Protein AF-A0A519PBL6-F1 (afdb_monomer_lite)

pLDDT: mean 91.2, std 7.44, range [60.41, 97.62]

Foldseek 3Di:
DDDDDDDDPADPVDDADQQVPDDLLDQLQQHVCPPPNHPAPFHPVVQNVVLVVLPLQLFFGQHNNDRDNPPPHHCVVRVCSPPNDDPPDHGGLVVFDNDPVRHDDDDDDDPDD

Secondary structure (DSSP, 8-state):
-PPP--------SSPPPPGGG--TTGGGGT-TTSTTS--STTS-HHHHHHHHHTTGGGS-EEETTEEE--SSS-GGG-TTTTS----S----GGGS-SSTT-SPPPPPPPPP-

Radius of gyration: 17.45 Å; chains: 1; bounding box: 30×44×47 Å

Sequence (113 aa):
TVTPSEMMRLNTGVNPTVRANQSTYGVVGDDLAGYPNGRRPGDDVVDITLRVAMGRLCHPVPINHVQTALGLCQPADASTGTAAYTDGAPISATELQNAFPYLNTPLPGAPRQ

Structure (mmCIF, N/CA/C/O backbone):
data_AF-A0A519PBL6-F1
#
_entry.id   AF-A0A519PBL6-F1
#
loop_
_atom_site.group_PDB
_atom_site.id
_atom_site.type_symbol
_atom_site.label_atom_id
_atom_site.label_alt_id
_atom_site.label_comp_id
_atom_site.label_asym_id
_atom_site.label_entity_id
_atom_site.label_seq_id
_atom_site.pdbx_PDB_ins_code
_atom_site.Cartn_x
_atom_site.Cartn_y
_atom_site.Cartn_z
_atom_site.occupancy
_atom_site.B_iso_or_equiv
_atom_site.auth_seq_id
_atom_site.auth_comp_id
_atom_site.auth_asym_id
_atom_site.auth_atom_id
_atom_site.pdbx_PDB_model_num
ATOM 1 N N . THR A 1 1 ? 14.582 18.327 32.561 1.00 73.25 1 THR A N 1
ATOM 2 C CA . THR A 1 1 ? 15.496 18.046 31.433 1.00 73.25 1 THR A CA 1
ATOM 3 C C . THR A 1 1 ? 14.743 17.226 30.405 1.00 73.25 1 THR A C 1
ATOM 5 O O . THR A 1 1 ? 13.932 16.403 30.802 1.00 73.25 1 THR A O 1
ATOM 8 N N . VAL A 1 2 ? 14.924 17.492 29.110 1.00 66.50 2 VAL A N 1
ATOM 9 C CA . VAL A 1 2 ? 14.290 16.695 28.044 1.00 66.50 2 VAL A CA 1
ATOM 10 C C . VAL A 1 2 ? 15.158 15.463 27.797 1.00 66.50 2 VAL A C 1
ATOM 12 O O . VAL A 1 2 ? 16.351 15.610 27.540 1.00 66.50 2 VAL A O 1
ATOM 15 N N . THR A 1 3 ? 14.579 14.268 27.905 1.00 81.31 3 THR A N 1
ATOM 16 C CA . THR A 1 3 ? 15.250 13.012 27.543 1.00 81.31 3 THR A CA 1
ATOM 17 C C . THR A 1 3 ? 15.114 12.808 26.032 1.00 81.31 3 THR A C 1
ATOM 19 O O . THR A 1 3 ? 13.982 12.821 25.545 1.00 81.31 3 THR A O 1
ATOM 22 N N . PRO A 1 4 ? 16.211 12.634 25.274 1.00 72.94 4 PRO A N 1
ATOM 23 C CA . PRO A 1 4 ? 16.126 12.327 23.852 1.00 72.94 4 PRO A CA 1
ATOM 24 C C . PRO A 1 4 ? 15.378 11.010 23.634 1.00 72.94 4 PRO A C 1
ATOM 26 O O . PRO A 1 4 ? 15.662 10.016 24.301 1.00 72.94 4 PRO A O 1
ATOM 29 N N . SER A 1 5 ? 14.441 11.007 22.694 1.00 81.50 5 SER A N 1
ATOM 30 C CA . SER A 1 5 ? 13.761 9.809 22.209 1.00 81.50 5 SER A CA 1
ATOM 31 C C . SER A 1 5 ? 14.069 9.598 20.731 1.00 81.50 5 SER A C 1
ATOM 33 O O . SER A 1 5 ? 14.337 10.557 20.003 1.00 81.50 5 SER A O 1
ATOM 35 N N . GLU A 1 6 ? 13.982 8.349 20.276 1.00 78.81 6 GLU A N 1
ATOM 36 C CA . GLU A 1 6 ? 13.893 8.036 18.848 1.00 78.81 6 GLU A CA 1
ATOM 37 C C . GLU A 1 6 ? 12.723 8.827 18.237 1.00 78.81 6 GLU A C 1
ATOM 39 O O . GLU A 1 6 ? 11.609 8.831 18.768 1.00 78.81 6 GLU A O 1
ATOM 44 N N . MET A 1 7 ? 12.980 9.538 17.139 1.00 74.06 7 MET A N 1
ATOM 45 C CA . MET A 1 7 ? 11.967 10.329 16.441 1.00 74.06 7 MET A CA 1
ATOM 46 C C . MET A 1 7 ? 11.432 9.521 15.264 1.00 74.06 7 MET A C 1
ATOM 48 O O . MET A 1 7 ? 12.174 9.217 14.328 1.00 74.06 7 MET A O 1
ATOM 52 N N . MET A 1 8 ? 10.132 9.222 15.268 1.00 71.12 8 MET A N 1
ATOM 53 C CA . MET A 1 8 ? 9.473 8.667 14.087 1.00 71.12 8 MET A CA 1
ATOM 54 C C . MET A 1 8 ? 9.520 9.707 12.959 1.00 71.12 8 MET A C 1
ATOM 56 O O . MET A 1 8 ? 8.895 10.766 13.043 1.00 71.12 8 MET A O 1
ATOM 60 N N . ARG A 1 9 ? 10.281 9.417 11.896 1.00 73.94 9 ARG A N 1
ATOM 61 C CA . ARG A 1 9 ? 10.332 10.247 10.685 1.00 73.94 9 ARG A CA 1
ATOM 62 C C . ARG A 1 9 ? 9.059 10.038 9.877 1.00 73.94 9 ARG A C 1
ATOM 64 O O . ARG A 1 9 ? 8.992 9.167 9.019 1.00 73.94 9 ARG A O 1
ATOM 71 N N . LEU A 1 10 ? 8.053 10.846 10.184 1.00 78.19 10 LEU A N 1
ATOM 72 C CA . LEU A 1 10 ? 6.751 10.804 9.540 1.00 78.19 10 LEU A CA 1
ATOM 73 C C . LEU A 1 10 ? 6.564 12.004 8.608 1.00 78.19 10 LEU A C 1
ATOM 75 O O . LEU A 1 10 ? 6.700 13.151 9.032 1.00 78.19 10 LEU A O 1
ATOM 79 N N . ASN A 1 11 ? 6.189 11.750 7.354 1.00 83.31 11 ASN A N 1
ATOM 80 C CA . ASN A 1 11 ? 5.806 12.811 6.427 1.00 83.31 11 ASN A CA 1
ATOM 81 C C . ASN A 1 11 ? 4.365 13.276 6.719 1.00 83.31 11 ASN A C 1
ATOM 83 O O . ASN A 1 11 ? 3.390 12.552 6.490 1.00 83.31 11 ASN A O 1
ATOM 87 N N . THR A 1 12 ? 4.218 14.488 7.254 1.00 86.31 12 THR A N 1
ATOM 88 C CA . THR A 1 12 ? 2.917 15.122 7.529 1.00 86.31 12 THR A CA 1
ATOM 89 C C . THR A 1 12 ? 2.413 15.996 6.380 1.00 86.31 12 THR A C 1
ATOM 91 O O . THR A 1 12 ? 1.284 16.468 6.445 1.00 86.31 12 THR A O 1
ATOM 94 N N . GLY A 1 13 ? 3.203 16.176 5.314 1.00 90.06 13 GLY A N 1
ATOM 95 C CA . GLY A 1 13 ? 2.785 16.883 4.100 1.00 90.06 13 GLY A CA 1
ATOM 96 C C . GLY A 1 13 ? 1.825 16.078 3.216 1.00 90.06 13 GLY A C 1
ATOM 97 O O . GLY A 1 13 ? 1.168 16.649 2.351 1.00 90.06 13 GLY A O 1
ATOM 98 N N . VAL A 1 14 ? 1.719 14.763 3.437 1.00 89.44 14 VAL A N 1
ATOM 99 C CA . VAL A 1 14 ? 0.738 13.899 2.767 1.00 89.44 14 VAL A CA 1
ATOM 100 C C . VAL A 1 14 ? -0.525 13.814 3.622 1.00 89.44 14 VAL A C 1
ATOM 102 O O . VAL A 1 14 ? -0.484 13.366 4.775 1.00 89.44 14 VAL A O 1
ATOM 105 N N . ASN A 1 15 ? -1.651 14.241 3.045 1.00 91.50 15 ASN A N 1
ATOM 106 C CA . ASN A 1 15 ? -2.956 14.170 3.695 1.00 91.50 15 ASN A CA 1
ATOM 107 C C . ASN A 1 15 ? -3.364 12.709 3.952 1.00 91.50 15 ASN A C 1
ATOM 109 O O . ASN A 1 15 ? -3.112 11.856 3.104 1.00 91.50 15 ASN A O 1
ATOM 113 N N . PRO A 1 16 ? -4.019 12.397 5.086 1.00 90.88 16 PRO A N 1
ATOM 114 C CA . PRO A 1 16 ? -4.533 11.055 5.331 1.00 90.88 16 PRO A CA 1
ATOM 115 C C . PRO A 1 16 ? -5.584 10.647 4.292 1.00 90.88 16 PRO A C 1
ATOM 117 O O . PRO A 1 16 ? -6.541 11.383 4.050 1.00 90.88 16 PRO A O 1
ATOM 120 N N . THR A 1 17 ? -5.461 9.440 3.745 1.00 92.88 17 THR A N 1
ATOM 121 C CA . THR A 1 17 ? -6.509 8.840 2.912 1.00 92.88 17 THR A CA 1
ATOM 122 C C . THR A 1 17 ? -7.701 8.441 3.779 1.00 92.88 17 THR A C 1
ATOM 124 O O . THR A 1 17 ? -7.545 7.767 4.805 1.00 92.88 17 THR A O 1
ATOM 127 N N . VAL A 1 18 ? -8.904 8.859 3.376 1.00 93.12 18 VAL A N 1
ATOM 128 C CA . VAL A 1 18 ? -10.156 8.517 4.070 1.00 93.12 18 VAL A CA 1
ATOM 129 C C . VAL A 1 18 ? -10.351 7.004 4.108 1.00 93.12 18 VAL A C 1
ATOM 131 O O . VAL A 1 18 ? -10.051 6.329 3.129 1.00 93.12 18 VAL A O 1
ATOM 134 N N . ARG A 1 19 ? -10.887 6.472 5.216 1.00 92.81 19 ARG A N 1
ATOM 135 C CA . ARG A 1 19 ? -11.005 5.023 5.488 1.00 92.81 19 ARG A CA 1
ATOM 136 C C . ARG A 1 19 ? -11.546 4.199 4.313 1.00 92.81 19 ARG A C 1
ATOM 138 O O . ARG A 1 19 ? -11.031 3.124 4.048 1.00 92.81 19 ARG A O 1
ATOM 145 N N . ALA A 1 20 ? -12.559 4.709 3.614 1.00 93.12 20 ALA A N 1
ATOM 146 C CA . ALA A 1 20 ? -13.195 4.014 2.493 1.00 93.12 20 ALA A CA 1
ATOM 147 C C . ALA A 1 20 ? -12.298 3.867 1.248 1.00 93.12 20 ALA A C 1
ATOM 149 O O . ALA A 1 20 ? -12.548 2.992 0.428 1.00 93.12 20 ALA A O 1
ATOM 150 N N . ASN A 1 21 ? -11.264 4.702 1.118 1.00 94.25 21 ASN A N 1
ATOM 151 C CA . ASN A 1 21 ? -10.381 4.747 -0.048 1.00 94.25 21 ASN A CA 1
ATOM 152 C C . ASN A 1 21 ? -8.983 4.193 0.261 1.00 94.25 21 ASN A C 1
ATOM 154 O O . ASN A 1 21 ? -8.081 4.323 -0.561 1.00 94.25 21 ASN A O 1
ATOM 158 N N . GLN A 1 22 ? -8.774 3.645 1.461 1.00 95.06 22 GLN A N 1
ATOM 159 C CA . GLN A 1 22 ? -7.460 3.171 1.875 1.00 95.06 22 GLN A CA 1
ATOM 160 C C . GLN A 1 22 ? -7.089 1.914 1.098 1.00 95.06 22 GLN A C 1
ATOM 162 O O . GLN A 1 22 ? -7.829 0.931 1.107 1.00 95.06 22 GLN A O 1
ATOM 167 N N . SER A 1 23 ? -5.925 1.945 0.456 1.00 95.38 23 SER A N 1
ATOM 168 C CA . SER A 1 23 ? -5.332 0.750 -0.138 1.00 95.38 23 SER A CA 1
ATOM 169 C C . SER A 1 23 ? -4.601 -0.040 0.938 1.00 95.38 23 SER A C 1
ATOM 171 O O . SER A 1 23 ? -3.734 0.508 1.622 1.00 95.38 23 SER A O 1
ATOM 173 N N . THR A 1 24 ? -4.904 -1.331 1.055 1.00 95.56 24 THR A N 1
ATOM 174 C CA . THR A 1 24 ? -4.226 -2.239 1.995 1.00 95.56 24 THR A CA 1
ATOM 175 C C . THR A 1 24 ? -2.756 -2.424 1.633 1.00 95.56 24 THR A C 1
ATOM 177 O O . THR A 1 24 ? -1.943 -2.732 2.493 1.00 95.56 24 THR A O 1
ATOM 180 N N . TYR A 1 25 ? -2.384 -2.150 0.380 1.00 95.38 25 TYR A N 1
ATOM 181 C CA . TYR A 1 25 ? -1.009 -2.221 -0.105 1.00 95.38 25 TYR A CA 1
ATOM 182 C C . TYR A 1 25 ? -0.227 -0.900 0.037 1.00 95.38 25 TYR A C 1
ATOM 184 O O . TYR A 1 25 ? 0.888 -0.792 -0.473 1.00 95.38 25 TYR A O 1
ATOM 192 N N . GLY A 1 26 ? -0.781 0.123 0.695 1.00 94.44 26 GLY A N 1
ATOM 193 C CA . GLY A 1 26 ? -0.104 1.405 0.918 1.00 94.44 26 GLY A CA 1
ATOM 194 C C . GLY A 1 26 ? 0.428 2.046 -0.370 1.00 94.44 26 GLY A C 1
ATOM 195 O O . GLY A 1 26 ? -0.262 2.069 -1.392 1.00 94.44 26 GLY A O 1
ATOM 196 N N . VAL A 1 27 ? 1.674 2.537 -0.343 1.00 93.62 27 VAL A N 1
ATOM 197 C CA . VAL A 1 27 ? 2.283 3.264 -1.476 1.00 93.62 27 VAL A CA 1
ATOM 198 C C . VAL A 1 27 ? 2.331 2.417 -2.749 1.00 93.62 27 VAL A C 1
ATOM 200 O O . VAL A 1 27 ? 2.076 2.934 -3.832 1.00 93.62 27 VAL A O 1
ATOM 203 N N . VAL A 1 28 ? 2.614 1.113 -2.646 1.00 93.50 28 VAL A N 1
ATOM 204 C CA . VAL A 1 28 ? 2.669 0.233 -3.831 1.00 93.50 28 VAL A CA 1
ATOM 205 C C . VAL A 1 28 ? 1.282 -0.070 -4.411 1.00 93.50 28 VAL A C 1
ATOM 207 O O . VAL A 1 28 ? 1.182 -0.566 -5.534 1.00 93.50 28 VAL A O 1
ATOM 210 N N . GLY A 1 29 ? 0.223 0.249 -3.663 1.00 94.25 29 GLY A N 1
ATOM 211 C CA . GLY A 1 29 ? -1.169 0.254 -4.098 1.00 94.25 29 GLY A CA 1
ATOM 212 C C . GLY A 1 29 ? -1.717 1.648 -4.413 1.00 94.25 29 GLY A C 1
ATOM 213 O O . GLY A 1 29 ? -2.929 1.820 -4.318 1.00 94.25 29 GLY A O 1
ATOM 214 N N . ASP A 1 30 ? -0.851 2.611 -4.755 1.00 95.44 30 ASP A N 1
ATOM 215 C CA . ASP A 1 30 ? -1.175 4.007 -5.102 1.00 95.44 30 ASP A CA 1
ATOM 216 C C . ASP A 1 30 ? -1.744 4.864 -3.952 1.00 95.44 30 ASP A C 1
ATOM 218 O O . ASP A 1 30 ? -2.275 5.950 -4.176 1.00 95.44 30 ASP A O 1
ATOM 222 N N . ASP A 1 31 ? -1.617 4.413 -2.699 1.00 95.69 31 ASP A N 1
ATOM 223 C CA . ASP A 1 31 ? -2.014 5.183 -1.518 1.00 95.69 31 ASP A CA 1
ATOM 224 C C . ASP A 1 31 ? -0.784 5.757 -0.807 1.00 95.69 31 ASP A C 1
ATOM 226 O O . ASP A 1 31 ? -0.159 5.117 0.043 1.00 95.69 31 ASP A O 1
ATOM 230 N N . LEU A 1 32 ? -0.443 7.005 -1.142 1.00 93.06 32 LEU A N 1
ATOM 231 C CA . LEU A 1 32 ? 0.741 7.698 -0.618 1.00 93.06 32 LEU A CA 1
ATOM 232 C C . LEU A 1 32 ? 0.723 7.904 0.906 1.00 93.06 32 LEU A C 1
ATOM 234 O O . LEU A 1 32 ? 1.777 8.147 1.503 1.00 93.06 32 LEU A O 1
ATOM 238 N N . ALA A 1 33 ? -0.460 7.834 1.523 1.00 93.00 33 ALA A N 1
ATOM 239 C CA . ALA A 1 33 ? -0.648 7.975 2.960 1.00 93.00 33 ALA A CA 1
ATOM 240 C C . ALA A 1 33 ? -0.600 6.634 3.710 1.00 93.00 33 ALA A C 1
ATOM 242 O O . ALA A 1 33 ? -0.752 6.643 4.931 1.00 93.00 33 ALA A O 1
ATOM 243 N N . GLY A 1 34 ? -0.441 5.506 3.010 1.00 93.06 34 GLY A N 1
ATOM 244 C CA . GLY A 1 34 ? -0.231 4.185 3.601 1.00 93.06 34 GLY A CA 1
ATOM 245 C C . GLY A 1 34 ? 1.251 3.841 3.777 1.00 93.06 34 GLY A C 1
ATOM 246 O O . GLY A 1 34 ? 2.143 4.661 3.542 1.00 93.06 34 GLY A O 1
ATOM 247 N N . TYR A 1 35 ? 1.531 2.622 4.231 1.00 93.12 35 TYR A N 1
ATOM 248 C CA . TYR A 1 35 ? 2.879 2.103 4.462 1.00 93.12 35 TYR A CA 1
ATOM 249 C C . TYR A 1 35 ? 3.813 2.354 3.254 1.00 93.12 35 TYR A C 1
ATOM 251 O O . TYR A 1 35 ? 3.407 2.119 2.109 1.00 93.12 35 TYR A O 1
ATOM 259 N N . PRO A 1 36 ? 5.057 2.835 3.476 1.00 89.88 36 PRO A N 1
ATOM 260 C CA . PRO A 1 36 ? 5.726 3.035 4.772 1.00 89.88 36 PRO A CA 1
ATOM 261 C C . PRO A 1 36 ? 5.453 4.390 5.452 1.00 89.88 36 PRO A C 1
ATOM 263 O O . PRO A 1 36 ? 5.906 4.606 6.571 1.00 89.88 36 PRO A O 1
ATOM 266 N N . ASN A 1 37 ? 4.715 5.307 4.817 1.00 85.19 37 ASN A N 1
ATOM 267 C CA . ASN A 1 37 ? 4.358 6.609 5.407 1.00 85.19 37 ASN A CA 1
ATOM 268 C C . ASN A 1 37 ? 3.146 6.531 6.360 1.00 85.19 37 ASN A C 1
ATOM 270 O O . ASN A 1 37 ? 2.795 7.524 7.003 1.00 85.19 37 ASN A O 1
ATOM 274 N N . GLY A 1 38 ? 2.474 5.378 6.396 1.00 73.00 38 GLY A N 1
ATOM 275 C CA . GLY A 1 38 ? 1.160 5.194 6.994 1.00 73.00 38 GLY A CA 1
ATOM 276 C C . GLY A 1 38 ? 1.136 5.174 8.514 1.00 73.00 38 GLY A C 1
ATOM 277 O O . GLY A 1 38 ? 2.030 4.667 9.181 1.00 73.00 38 GLY A O 1
ATOM 278 N N . ARG A 1 39 ? 0.059 5.740 9.063 1.00 78.19 39 ARG A N 1
ATOM 279 C CA . ARG A 1 39 ? -0.197 5.912 10.507 1.00 78.19 39 ARG A CA 1
ATOM 280 C C . ARG A 1 39 ? -1.307 4.982 11.013 1.00 78.19 39 ARG A C 1
ATOM 282 O O . ARG A 1 39 ? -1.894 5.239 12.061 1.00 78.19 39 ARG A O 1
ATOM 289 N N . ARG A 1 40 ? -1.698 3.998 10.199 1.00 90.44 40 ARG A N 1
ATOM 290 C CA . ARG A 1 40 ? -2.978 3.291 10.304 1.00 90.44 40 ARG A CA 1
ATOM 291 C C . ARG A 1 40 ? -2.780 1.773 10.290 1.00 90.44 40 ARG A C 1
ATOM 293 O O . ARG A 1 40 ? -1.893 1.295 9.595 1.00 90.44 40 ARG A O 1
ATOM 300 N N . PRO A 1 41 ? -3.628 1.019 11.004 1.00 91.19 41 PRO A N 1
ATOM 301 C CA . PRO A 1 41 ? -3.507 -0.435 11.090 1.00 91.19 41 PRO A CA 1
ATOM 302 C C . PRO A 1 41 ? -4.092 -1.202 9.888 1.00 91.19 41 PRO A C 1
ATOM 304 O O . PRO A 1 41 ? -3.949 -2.413 9.833 1.00 91.19 41 PRO A O 1
ATOM 307 N N . GLY A 1 42 ? -4.756 -0.526 8.942 1.00 93.00 42 GLY A N 1
ATOM 308 C CA . GLY A 1 42 ? -5.378 -1.164 7.771 1.00 93.00 42 GLY A CA 1
ATOM 309 C C . GLY A 1 42 ? -4.434 -1.450 6.598 1.00 93.00 42 GLY A C 1
ATOM 310 O O . GLY A 1 42 ? -4.913 -1.867 5.547 1.00 93.00 42 GLY A O 1
ATOM 311 N N . ASP A 1 43 ? -3.136 -1.179 6.751 1.00 94.81 43 ASP A N 1
ATOM 312 C CA . ASP A 1 43 ? -2.124 -1.544 5.761 1.00 94.81 43 ASP A CA 1
ATOM 313 C C . ASP A 1 43 ? -1.626 -2.965 6.058 1.00 94.81 43 ASP A C 1
ATOM 315 O O . ASP A 1 43 ? -1.191 -3.261 7.173 1.00 94.81 43 ASP A O 1
ATOM 319 N N . ASP A 1 44 ? -1.651 -3.831 5.052 1.00 95.00 44 ASP A N 1
ATOM 320 C CA . ASP A 1 44 ? -1.176 -5.207 5.134 1.00 95.00 44 ASP A CA 1
ATOM 321 C C . ASP A 1 44 ? 0.347 -5.247 4.967 1.00 95.00 44 ASP A C 1
ATOM 323 O O . ASP A 1 44 ? 0.904 -5.499 3.895 1.00 95.00 44 ASP A O 1
ATOM 327 N N . VAL A 1 45 ? 1.050 -4.890 6.042 1.00 94.25 45 VAL A N 1
ATOM 328 C CA . VAL A 1 45 ? 2.513 -4.753 6.027 1.00 94.25 45 VAL A CA 1
ATOM 329 C C . VAL A 1 45 ? 3.204 -6.073 5.683 1.00 94.25 45 VAL A C 1
ATOM 331 O O . VAL A 1 45 ? 4.285 -6.043 5.085 1.00 94.25 45 VAL A O 1
ATOM 334 N N . VAL A 1 46 ? 2.602 -7.216 6.024 1.00 94.88 46 VAL A N 1
ATOM 335 C CA . VAL A 1 46 ? 3.175 -8.533 5.731 1.00 94.88 46 VAL A CA 1
ATOM 336 C C . VAL A 1 46 ? 3.122 -8.792 4.230 1.00 94.88 46 VAL A C 1
ATOM 338 O O . VAL A 1 46 ? 4.176 -9.026 3.633 1.00 94.88 46 VAL A O 1
ATOM 341 N N . ASP A 1 47 ? 1.961 -8.627 3.594 1.00 95.75 47 ASP A N 1
ATOM 342 C CA . ASP A 1 47 ? 1.828 -8.792 2.144 1.00 95.75 47 ASP A CA 1
ATOM 343 C C . ASP A 1 47 ? 2.656 -7.768 1.365 1.00 95.75 47 ASP A C 1
ATOM 345 O O . ASP A 1 47 ? 3.305 -8.114 0.372 1.00 95.75 47 ASP A O 1
ATOM 349 N N . ILE A 1 48 ? 2.695 -6.508 1.815 1.00 96.00 48 ILE A N 1
ATOM 350 C CA . ILE A 1 48 ? 3.538 -5.477 1.196 1.00 96.00 48 ILE A CA 1
ATOM 351 C C . ILE A 1 48 ? 5.005 -5.901 1.244 1.00 96.00 48 ILE A C 1
ATOM 353 O O . ILE A 1 48 ? 5.681 -5.904 0.213 1.00 96.00 48 ILE A O 1
ATOM 357 N N . THR A 1 49 ? 5.505 -6.270 2.424 1.00 95.56 49 THR A N 1
ATOM 358 C CA . THR A 1 49 ? 6.915 -6.632 2.611 1.00 95.56 49 THR A CA 1
ATOM 359 C C . THR A 1 49 ? 7.264 -7.892 1.831 1.00 95.56 49 THR A C 1
ATOM 361 O O . THR A 1 49 ? 8.300 -7.924 1.169 1.00 95.56 49 THR A O 1
ATOM 364 N N . LEU A 1 50 ? 6.385 -8.897 1.834 1.00 96.50 50 LEU A N 1
ATOM 365 C CA . LEU A 1 50 ? 6.550 -10.119 1.053 1.00 96.50 50 LEU A CA 1
ATOM 366 C C . LEU A 1 50 ? 6.652 -9.807 -0.443 1.00 96.50 50 LEU A C 1
ATOM 368 O O . LEU A 1 50 ? 7.584 -10.254 -1.107 1.00 96.50 50 LEU A O 1
ATOM 372 N N . ARG A 1 51 ? 5.751 -8.985 -0.986 1.00 96.81 51 ARG A N 1
ATOM 373 C CA . ARG A 1 51 ? 5.791 -8.584 -2.401 1.00 96.81 51 ARG A CA 1
ATOM 374 C C . ARG A 1 51 ? 7.048 -7.799 -2.745 1.00 96.81 51 ARG A C 1
ATOM 376 O O . ARG A 1 51 ? 7.646 -8.036 -3.793 1.00 96.81 51 ARG A O 1
ATOM 383 N N . VAL A 1 52 ? 7.464 -6.874 -1.881 1.00 96.31 52 VAL A N 1
ATOM 384 C CA . VAL A 1 52 ? 8.713 -6.120 -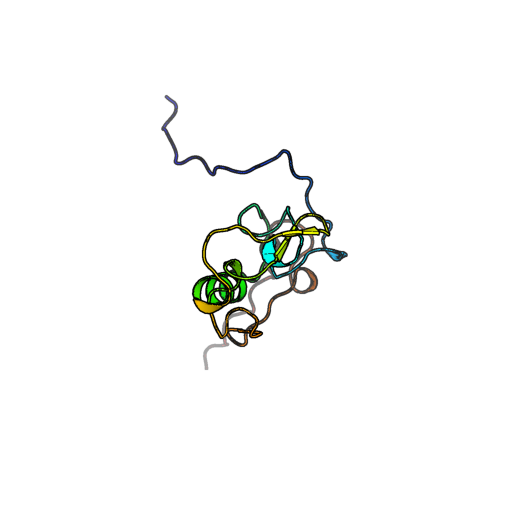2.057 1.00 96.31 52 VAL A CA 1
ATOM 385 C C . VAL A 1 52 ? 9.912 -7.070 -2.063 1.00 96.31 52 VAL A C 1
ATOM 387 O O . VAL A 1 52 ? 10.739 -6.968 -2.967 1.00 96.31 52 VAL A O 1
ATOM 390 N N . ALA A 1 53 ? 9.968 -8.029 -1.135 1.00 96.06 53 ALA A N 1
ATOM 391 C CA . ALA A 1 53 ? 11.020 -9.043 -1.064 1.00 96.06 53 ALA A CA 1
ATOM 392 C C . ALA A 1 53 ? 11.054 -9.949 -2.306 1.00 96.06 53 ALA A C 1
ATOM 394 O O . ALA A 1 53 ? 12.132 -10.286 -2.786 1.00 96.06 53 ALA A O 1
ATOM 395 N N . MET A 1 54 ? 9.892 -10.273 -2.881 1.00 97.31 54 MET A N 1
ATOM 396 C CA . MET A 1 54 ? 9.784 -11.016 -4.144 1.00 97.31 54 MET A CA 1
ATOM 397 C C . MET A 1 54 ? 10.015 -10.148 -5.396 1.00 97.31 54 MET A C 1
ATOM 399 O O . MET A 1 54 ? 9.866 -10.620 -6.523 1.00 97.31 54 MET A O 1
ATOM 403 N N . GLY A 1 55 ? 10.403 -8.881 -5.217 1.00 97.38 55 GLY A N 1
ATOM 404 C CA . GLY A 1 55 ? 10.864 -8.004 -6.289 1.00 97.38 55 GLY A CA 1
ATOM 405 C C . GLY A 1 55 ? 9.783 -7.139 -6.935 1.00 97.38 55 GLY A C 1
ATOM 406 O O . GLY A 1 55 ? 9.975 -6.664 -8.055 1.00 97.38 55 GLY A O 1
ATOM 407 N N . ARG A 1 56 ? 8.663 -6.863 -6.249 1.00 97.25 56 ARG A N 1
ATOM 408 C CA . ARG A 1 56 ? 7.601 -5.974 -6.766 1.00 97.25 56 ARG A CA 1
ATOM 409 C C . ARG A 1 56 ? 8.120 -4.610 -7.215 1.00 97.25 56 ARG A C 1
ATOM 411 O O . ARG A 1 56 ? 7.598 -4.066 -8.185 1.00 97.25 56 ARG A O 1
ATOM 418 N N . LEU A 1 57 ? 9.141 -4.077 -6.544 1.00 96.81 57 LEU A N 1
ATOM 419 C CA . LEU A 1 57 ? 9.722 -2.764 -6.850 1.00 96.81 57 LEU A CA 1
ATOM 420 C C . LEU A 1 57 ? 10.697 -2.767 -8.043 1.00 96.81 57 LEU A C 1
ATOM 422 O O . LEU A 1 57 ? 11.086 -1.692 -8.497 1.00 96.81 57 LEU A O 1
ATOM 426 N N . CYS A 1 58 ? 11.058 -3.940 -8.581 1.00 97.62 58 CYS A N 1
ATOM 427 C CA . CYS A 1 58 ? 11.772 -4.058 -9.862 1.00 97.62 58 CYS A CA 1
ATOM 428 C C . CYS A 1 58 ? 10.849 -3.833 -11.069 1.00 97.62 58 CYS A C 1
ATOM 430 O O . CYS A 1 58 ? 11.312 -3.683 -12.197 1.00 97.62 58 CYS A O 1
ATOM 432 N N . HIS A 1 59 ? 9.534 -3.817 -10.837 1.00 97.19 59 HIS A N 1
ATOM 433 C CA . HIS A 1 59 ? 8.503 -3.578 -11.841 1.00 97.19 59 HIS A CA 1
ATOM 434 C C . HIS A 1 59 ? 7.843 -2.217 -11.601 1.00 97.19 59 HIS A C 1
ATOM 436 O O . HIS A 1 59 ? 7.781 -1.773 -10.451 1.00 97.19 59 HIS A O 1
ATOM 442 N N . PRO A 1 60 ? 7.283 -1.561 -12.636 1.00 97.19 60 PRO A N 1
ATOM 443 C CA . PRO A 1 60 ? 6.541 -0.319 -12.451 1.00 97.19 60 PRO A CA 1
ATOM 444 C C . PRO A 1 60 ? 5.439 -0.455 -11.392 1.00 97.19 60 PRO A C 1
ATOM 446 O O . PRO A 1 60 ? 4.663 -1.416 -11.397 1.00 97.19 60 PRO A O 1
ATOM 449 N N . VAL A 1 61 ? 5.399 0.480 -10.448 1.00 95.94 61 VAL A N 1
ATOM 450 C CA . VAL A 1 61 ? 4.345 0.614 -9.428 1.00 95.94 61 VAL A CA 1
ATOM 451 C C . VAL A 1 61 ? 3.535 1.879 -9.705 1.00 95.94 61 VAL A C 1
ATOM 453 O O . VAL A 1 61 ? 4.114 2.863 -10.170 1.00 95.94 61 VAL A O 1
ATOM 456 N N . PRO A 1 62 ? 2.217 1.894 -9.446 1.00 96.56 62 PRO A N 1
ATOM 457 C CA . PRO A 1 62 ? 1.457 3.133 -9.504 1.00 96.56 62 PRO A CA 1
ATOM 458 C C . PRO A 1 62 ? 1.925 4.068 -8.384 1.00 96.56 62 PRO A C 1
ATOM 460 O O . PRO A 1 62 ? 1.917 3.686 -7.217 1.00 96.56 62 PRO A O 1
ATOM 463 N N . ILE A 1 63 ? 2.349 5.273 -8.753 1.00 94.25 63 ILE A N 1
ATOM 464 C CA . ILE A 1 63 ? 2.674 6.357 -7.828 1.00 94.25 63 ILE A CA 1
ATOM 465 C C . 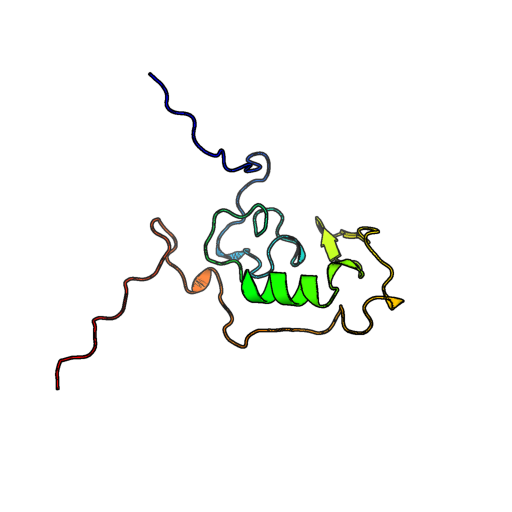ILE A 1 63 ? 1.930 7.596 -8.308 1.00 94.25 63 ILE A C 1
ATOM 467 O O . ILE A 1 63 ? 2.237 8.127 -9.377 1.00 94.25 63 ILE A O 1
ATOM 471 N N . ASN A 1 64 ? 0.954 8.049 -7.525 1.00 92.62 64 ASN A N 1
ATOM 472 C CA . ASN A 1 64 ? 0.077 9.160 -7.885 1.00 92.62 64 ASN A CA 1
ATOM 473 C C . ASN A 1 64 ? -0.541 8.962 -9.282 1.00 92.62 64 ASN A C 1
ATOM 475 O O . ASN A 1 64 ? -0.443 9.832 -10.149 1.00 92.62 64 ASN A O 1
ATOM 479 N N . HIS A 1 65 ? -1.112 7.777 -9.513 1.00 95.00 65 HIS A N 1
ATOM 480 C CA . HIS A 1 65 ? -1.731 7.348 -10.773 1.00 95.00 65 HIS A CA 1
ATOM 481 C C . HIS A 1 65 ? -0.781 7.174 -11.971 1.00 95.00 65 HIS A C 1
ATOM 483 O O . HIS A 1 65 ? -1.238 6.909 -13.085 1.00 95.00 65 HIS A O 1
ATOM 489 N N . VAL A 1 66 ? 0.538 7.263 -11.773 1.00 97.06 66 VAL A N 1
ATOM 490 C CA . VAL A 1 66 ? 1.540 7.071 -12.832 1.00 97.06 66 VAL A CA 1
ATOM 491 C C . VAL A 1 66 ? 2.331 5.790 -12.585 1.00 97.06 66 VAL A C 1
ATOM 493 O O . VAL A 1 66 ? 2.939 5.620 -11.529 1.00 97.06 66 VAL A O 1
ATOM 496 N N . GLN A 1 67 ? 2.366 4.889 -13.574 1.00 96.94 67 GLN A N 1
ATOM 497 C CA . GLN A 1 67 ? 3.236 3.711 -13.520 1.00 96.94 67 GLN A CA 1
ATOM 498 C C . GLN A 1 67 ? 4.699 4.149 -13.553 1.00 96.94 67 GLN A C 1
ATOM 500 O O . GLN A 1 67 ? 5.193 4.641 -14.567 1.00 96.94 67 GLN A O 1
ATOM 505 N N . THR A 1 68 ? 5.386 3.965 -12.433 1.00 96.81 68 THR A N 1
ATOM 506 C CA . THR A 1 68 ? 6.728 4.488 -12.201 1.00 96.81 68 THR A CA 1
ATOM 507 C C . THR A 1 68 ? 7.687 3.332 -11.962 1.00 96.81 68 THR A C 1
ATOM 509 O O . THR A 1 68 ? 7.543 2.575 -11.001 1.00 96.81 68 THR A O 1
ATOM 512 N N . ALA A 1 69 ? 8.680 3.187 -12.840 1.00 96.19 69 ALA A N 1
ATOM 513 C CA . ALA A 1 69 ? 9.830 2.326 -12.595 1.00 96.19 69 ALA A CA 1
ATOM 514 C C . ALA A 1 69 ? 10.785 3.042 -11.630 1.00 96.19 69 ALA A C 1
ATOM 516 O O . ALA A 1 69 ? 11.311 4.104 -11.953 1.00 96.19 69 ALA A O 1
ATOM 517 N N . LEU A 1 70 ? 11.013 2.461 -10.450 1.00 95.19 70 LEU A N 1
ATOM 518 C CA . LEU A 1 70 ? 11.845 3.078 -9.408 1.00 95.19 70 LEU A CA 1
ATOM 519 C C . LEU A 1 70 ? 13.354 2.975 -9.685 1.00 95.19 70 LEU A C 1
ATOM 521 O O . LEU A 1 70 ? 14.145 3.590 -8.979 1.00 95.19 70 LEU A O 1
ATOM 525 N N . GLY A 1 71 ? 13.762 2.188 -10.687 1.00 95.44 71 GLY A N 1
ATOM 526 C CA . GLY A 1 71 ? 15.168 2.038 -11.077 1.00 95.44 71 GLY A CA 1
ATOM 527 C C . GLY A 1 71 ? 16.039 1.287 -10.062 1.00 95.44 71 GLY A C 1
ATOM 528 O O . GLY A 1 71 ? 17.258 1.397 -10.121 1.00 95.44 71 GLY A O 1
ATOM 529 N N . LEU A 1 72 ? 15.433 0.533 -9.137 1.00 95.19 72 LEU A N 1
ATOM 530 C CA . LEU A 1 72 ? 16.149 -0.231 -8.105 1.00 95.19 72 LEU A CA 1
ATOM 531 C C . LEU A 1 72 ? 16.778 -1.531 -8.644 1.00 95.19 72 LEU A C 1
ATOM 533 O O . LEU A 1 72 ? 17.759 -2.018 -8.092 1.00 95.19 72 LEU A O 1
ATOM 537 N N . CYS A 1 73 ? 16.187 -2.096 -9.697 1.00 97.00 73 CYS A N 1
ATOM 538 C CA . CYS A 1 73 ? 16.537 -3.360 -10.356 1.00 97.00 73 CYS A CA 1
ATOM 539 C C . CYS A 1 73 ? 15.784 -3.450 -11.695 1.00 97.00 73 CYS A C 1
ATOM 541 O O . CYS A 1 73 ? 14.9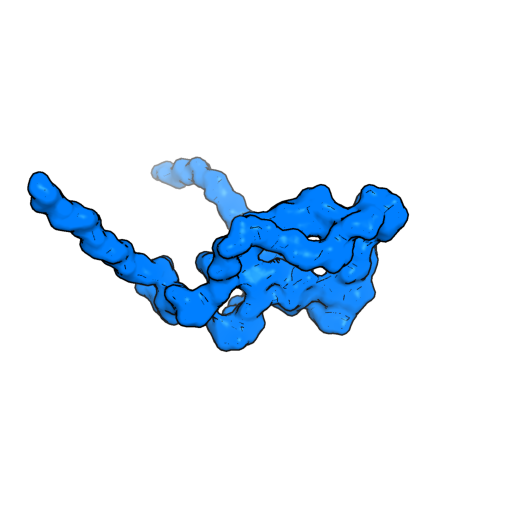04 -2.625 -11.967 1.00 97.00 73 CYS A O 1
ATOM 543 N N . GLN A 1 74 ? 16.115 -4.434 -12.532 1.00 96.88 74 GLN A N 1
ATOM 544 C CA . GLN A 1 74 ? 15.398 -4.709 -13.778 1.00 96.88 74 GLN A CA 1
ATOM 545 C C . GLN A 1 74 ? 14.268 -5.726 -13.552 1.00 96.88 74 GLN A C 1
ATOM 547 O O . GLN A 1 74 ? 14.412 -6.629 -12.727 1.00 96.88 74 GLN A O 1
ATOM 552 N N . PRO A 1 75 ? 13.172 -5.681 -14.335 1.00 97.06 75 PRO A N 1
ATOM 553 C CA . PRO A 1 75 ? 12.132 -6.714 -14.300 1.00 97.06 75 PRO A CA 1
ATOM 554 C C . PRO A 1 75 ? 12.669 -8.146 -14.466 1.00 97.06 75 PRO A C 1
ATOM 556 O O . PRO A 1 75 ? 12.116 -9.083 -13.895 1.00 97.06 75 PRO A O 1
ATOM 559 N N . ALA A 1 76 ? 13.762 -8.313 -15.220 1.00 97.06 76 ALA A N 1
ATOM 560 C CA . ALA A 1 76 ? 14.428 -9.598 -15.429 1.00 97.06 76 ALA A CA 1
ATOM 561 C C . ALA A 1 76 ? 15.092 -10.165 -14.158 1.00 97.06 76 ALA A C 1
ATOM 563 O O . ALA A 1 76 ? 15.217 -11.382 -14.042 1.00 97.06 76 ALA A O 1
ATOM 564 N N . ASP A 1 77 ? 15.458 -9.313 -13.195 1.00 97.12 77 ASP A N 1
ATOM 565 C CA . ASP A 1 77 ? 16.048 -9.727 -11.914 1.00 97.12 77 ASP A CA 1
ATOM 566 C C . ASP A 1 77 ? 14.986 -10.287 -10.948 1.00 97.12 77 ASP A C 1
ATOM 568 O O . ASP A 1 77 ? 15.309 -10.986 -9.990 1.00 97.12 77 ASP A O 1
ATOM 572 N N . ALA A 1 78 ? 13.704 -10.007 -11.212 1.00 97.38 78 ALA A N 1
ATOM 573 C CA . ALA A 1 78 ? 12.563 -10.434 -10.410 1.00 97.38 78 ALA A CA 1
ATOM 574 C C . ALA A 1 78 ? 11.461 -11.023 -11.300 1.00 97.38 78 ALA A C 1
ATOM 576 O O . ALA A 1 78 ? 10.389 -10.436 -11.476 1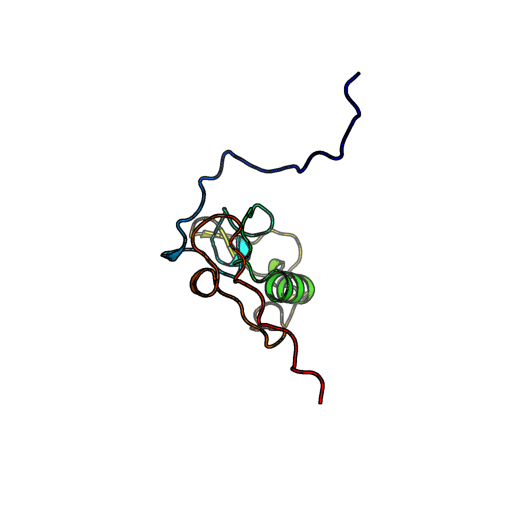.00 97.38 78 ALA A O 1
ATOM 577 N N . SER A 1 79 ? 11.713 -12.218 -11.839 1.00 96.12 79 SER A N 1
ATOM 578 C CA . SER A 1 79 ? 10.811 -12.912 -12.773 1.00 96.12 79 SER A CA 1
ATOM 579 C C . SER A 1 79 ? 9.396 -13.145 -12.231 1.00 96.12 79 SER A C 1
ATOM 581 O O . SER A 1 79 ? 8.449 -13.250 -13.006 1.00 96.12 79 SER A O 1
ATOM 583 N N . THR A 1 80 ? 9.237 -13.191 -10.908 1.00 97.00 80 THR A N 1
ATOM 584 C CA . THR A 1 80 ? 7.940 -13.361 -10.238 1.00 97.00 80 THR A CA 1
ATOM 585 C C . THR A 1 80 ? 7.463 -12.104 -9.507 1.00 97.00 80 THR A C 1
ATOM 587 O O . THR A 1 80 ? 6.473 -12.162 -8.785 1.00 97.00 80 THR A O 1
ATOM 590 N N . GLY A 1 81 ? 8.106 -10.948 -9.709 1.00 96.38 81 GLY A N 1
ATOM 591 C CA . GLY A 1 81 ? 7.809 -9.712 -8.970 1.00 96.38 81 GLY A CA 1
ATOM 592 C C . GLY A 1 81 ? 6.396 -9.148 -9.174 1.00 96.38 81 GLY A C 1
ATOM 593 O O . GLY A 1 81 ? 5.959 -8.290 -8.411 1.00 96.38 81 GLY A O 1
ATOM 594 N N . THR A 1 82 ? 5.655 -9.630 -10.173 1.00 96.31 82 THR A N 1
ATOM 595 C CA . THR A 1 82 ? 4.245 -9.276 -10.418 1.00 96.31 82 THR A CA 1
ATOM 596 C C . THR A 1 82 ? 3.248 -10.306 -9.887 1.00 96.31 82 THR A C 1
ATOM 598 O O . THR A 1 82 ? 2.041 -10.089 -9.994 1.00 96.31 82 THR A O 1
ATOM 601 N N . ALA A 1 83 ? 3.713 -11.416 -9.307 1.00 96.81 83 ALA A N 1
ATOM 602 C CA . ALA A 1 83 ? 2.830 -12.399 -8.699 1.00 96.81 83 ALA A CA 1
ATOM 603 C C . ALA A 1 83 ? 2.127 -11.812 -7.463 1.00 96.81 83 ALA A C 1
ATOM 605 O O . ALA A 1 83 ? 2.690 -11.018 -6.705 1.00 96.81 83 ALA A O 1
ATOM 606 N N . ALA A 1 84 ? 0.876 -12.220 -7.253 1.00 94.25 84 ALA A N 1
ATOM 607 C CA . ALA A 1 84 ? 0.037 -11.759 -6.152 1.00 94.25 84 ALA A CA 1
ATOM 608 C C . ALA A 1 84 ? 0.360 -12.510 -4.849 1.00 94.25 84 ALA A C 1
ATOM 610 O O . ALA A 1 84 ? -0.486 -13.215 -4.306 1.00 94.25 84 ALA A O 1
ATOM 611 N N . TYR A 1 85 ? 1.600 -12.386 -4.368 1.00 95.19 85 TYR A N 1
ATOM 612 C CA . TYR A 1 85 ? 2.011 -12.992 -3.104 1.00 95.19 85 TYR A CA 1
ATOM 613 C C . TYR A 1 85 ? 1.154 -12.483 -1.943 1.00 95.19 85 TYR A C 1
ATOM 615 O O . TYR A 1 85 ? 0.826 -11.292 -1.892 1.00 95.19 85 TYR A O 1
ATOM 623 N N . THR A 1 86 ? 0.806 -13.405 -1.049 1.00 95.19 86 THR A N 1
ATOM 624 C CA . THR A 1 86 ? 0.040 -13.152 0.169 1.00 95.19 86 THR A CA 1
ATOM 625 C C . THR A 1 86 ? 0.423 -14.165 1.247 1.00 95.19 86 THR A C 1
ATOM 627 O O . THR A 1 86 ? 0.818 -15.289 0.915 1.00 95.19 86 THR A O 1
ATOM 630 N N . ASP A 1 87 ? 0.317 -13.789 2.515 1.00 93.94 87 ASP A N 1
ATOM 631 C CA . ASP A 1 87 ? 0.445 -14.688 3.666 1.00 93.94 87 ASP A CA 1
ATOM 632 C C . ASP A 1 87 ? -0.847 -15.480 3.969 1.00 93.94 87 ASP A C 1
ATOM 634 O O . ASP A 1 87 ? -0.835 -16.409 4.779 1.00 93.94 87 ASP A O 1
ATOM 638 N N . GLY A 1 88 ? -1.945 -15.157 3.274 1.00 95.38 88 GLY A N 1
ATOM 639 C CA . GLY A 1 88 ? -3.254 -15.784 3.446 1.00 95.38 88 GLY A CA 1
ATOM 640 C C . GLY A 1 88 ? -4.104 -15.189 4.573 1.00 95.38 88 GLY A C 1
ATOM 641 O O . GLY A 1 88 ? -5.155 -15.752 4.885 1.00 95.38 88 GLY A O 1
ATOM 642 N N . ALA A 1 89 ? -3.692 -14.067 5.163 1.00 94.31 89 ALA A N 1
ATOM 643 C CA . ALA A 1 89 ? -4.378 -13.368 6.244 1.00 94.31 89 ALA A CA 1
ATOM 644 C C . ALA A 1 89 ? -4.652 -11.892 5.877 1.00 94.31 89 ALA A C 1
ATOM 646 O O . ALA A 1 89 ? -4.165 -10.989 6.559 1.00 94.31 89 ALA A O 1
ATOM 647 N N . PRO A 1 90 ? -5.463 -11.627 4.831 1.00 91.25 90 PRO A N 1
ATOM 648 C CA . PRO A 1 90 ? -5.694 -10.270 4.354 1.00 91.25 90 PRO A CA 1
ATOM 649 C C . PRO A 1 90 ? -6.352 -9.405 5.430 1.00 91.25 90 PRO A C 1
ATOM 651 O O . PRO A 1 90 ? -7.252 -9.853 6.144 1.00 91.25 90 PRO A O 1
ATOM 654 N N . ILE A 1 91 ? -5.951 -8.138 5.481 1.00 91.81 91 ILE A N 1
ATOM 655 C CA . ILE A 1 91 ? -6.566 -7.118 6.333 1.00 91.81 91 ILE A CA 1
ATOM 656 C C . ILE A 1 91 ? -7.017 -5.917 5.509 1.00 91.81 91 ILE A C 1
ATOM 658 O O . ILE A 1 91 ? -6.380 -5.527 4.535 1.00 91.81 91 ILE A O 1
ATOM 662 N N . SER A 1 92 ? -8.112 -5.293 5.928 1.00 91.88 92 SER A N 1
ATOM 663 C CA . SER A 1 92 ? -8.653 -4.065 5.366 1.00 91.88 92 SER A CA 1
ATOM 664 C C . SER A 1 92 ? -8.983 -3.045 6.449 1.00 91.88 92 SER A C 1
ATOM 666 O O . SER A 1 92 ? -9.369 -3.364 7.576 1.00 91.88 92 SER A O 1
ATOM 668 N N . ALA A 1 93 ? -8.927 -1.766 6.083 1.00 93.38 93 ALA A N 1
ATOM 669 C CA . ALA A 1 93 ? -9.317 -0.681 6.977 1.00 93.38 93 ALA A CA 1
ATOM 670 C C . ALA A 1 93 ? -10.773 -0.795 7.469 1.00 93.38 93 ALA A C 1
ATOM 672 O O . ALA A 1 93 ? -11.120 -0.277 8.535 1.00 93.38 93 ALA A O 1
ATOM 673 N N . THR A 1 94 ? -11.637 -1.463 6.697 1.00 93.50 94 THR A N 1
ATOM 674 C CA . THR A 1 94 ? -13.050 -1.665 7.027 1.00 93.50 94 THR A CA 1
ATOM 675 C C . THR A 1 94 ? -13.297 -2.665 8.150 1.00 93.50 94 THR A C 1
ATOM 677 O O . THR A 1 94 ? -14.346 -2.588 8.791 1.00 93.50 94 THR A O 1
ATOM 680 N N . GLU A 1 95 ? -12.337 -3.541 8.430 1.00 93.31 95 GLU A N 1
ATOM 681 C CA . GLU A 1 95 ? -12.415 -4.523 9.518 1.00 93.31 95 GLU A CA 1
ATOM 682 C C . GLU A 1 95 ? -12.012 -3.933 10.868 1.00 93.31 95 GLU A C 1
ATOM 684 O O . GLU A 1 95 ? -12.217 -4.567 11.894 1.00 93.31 95 GLU A O 1
ATOM 689 N N . LEU A 1 96 ? -11.470 -2.716 10.881 1.00 93.12 96 LEU A N 1
ATOM 690 C CA . LEU A 1 96 ? -10.952 -2.031 12.062 1.00 93.12 96 LEU A CA 1
ATOM 691 C C . LEU A 1 96 ? -11.886 -0.894 12.490 1.00 93.12 96 LEU A C 1
ATOM 693 O O . LEU A 1 96 ? -12.704 -0.408 11.700 1.00 93.12 96 LEU A O 1
ATOM 697 N N . GLN A 1 97 ? -11.764 -0.430 13.732 1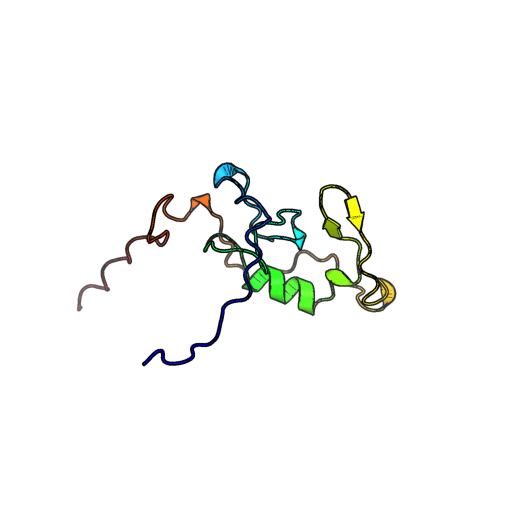.00 93.75 97 GLN A N 1
ATOM 698 C CA . GLN A 1 97 ? -12.545 0.704 14.221 1.00 93.75 97 GLN A CA 1
ATOM 699 C C . GLN A 1 97 ? -12.204 1.978 13.435 1.00 93.75 97 GLN A C 1
ATOM 701 O O . GLN A 1 97 ? -11.078 2.187 12.985 1.00 93.75 97 GLN A O 1
ATOM 706 N N . ASN A 1 98 ? -13.186 2.864 13.270 1.00 92.06 98 ASN A N 1
ATOM 707 C CA . ASN A 1 98 ? -13.022 4.137 12.559 1.00 92.06 98 ASN A CA 1
ATOM 708 C C . ASN A 1 98 ? -12.546 5.291 13.464 1.00 92.06 98 ASN A C 1
ATOM 710 O O . ASN A 1 98 ? -12.486 6.433 13.011 1.00 92.06 98 ASN A O 1
ATOM 714 N N . ALA A 1 99 ? -12.219 5.000 14.723 1.00 90.50 99 ALA A N 1
ATOM 715 C CA . ALA A 1 99 ? -11.748 5.951 15.719 1.00 90.50 99 ALA A CA 1
ATOM 716 C C . ALA A 1 99 ? -10.704 5.287 16.622 1.00 90.50 99 ALA A C 1
ATOM 718 O O . ALA A 1 99 ? -10.675 4.064 16.744 1.00 90.50 99 ALA A O 1
ATOM 719 N N . PHE A 1 100 ? -9.860 6.098 17.264 1.00 89.44 100 PHE A N 1
ATOM 720 C CA . PHE A 1 100 ? -8.850 5.625 18.210 1.00 89.44 100 PHE A CA 1
ATOM 721 C C . PHE A 1 100 ? -9.491 4.774 19.331 1.00 89.44 100 PHE A C 1
ATOM 723 O O . PHE A 1 100 ? -10.501 5.208 19.890 1.00 89.44 100 PHE A O 1
ATOM 730 N N . PRO A 1 101 ? -8.924 3.600 19.688 1.00 92.19 101 PRO A N 1
ATOM 731 C CA . PRO A 1 101 ? -7.587 3.090 19.343 1.00 92.19 101 PRO A CA 1
ATOM 732 C C . PRO A 1 101 ? -7.472 2.335 18.003 1.00 92.19 101 PRO A C 1
ATOM 734 O O . PRO A 1 101 ? -6.446 1.710 17.751 1.00 92.19 101 PRO A O 1
ATOM 737 N N . TYR A 1 102 ? -8.482 2.402 17.131 1.00 90.44 102 TYR A N 1
ATOM 738 C CA . TYR A 1 102 ? -8.579 1.780 15.798 1.00 90.44 102 TYR A CA 1
ATOM 739 C C . TYR A 1 102 ? -8.622 0.244 15.781 1.00 90.44 102 TYR A C 1
ATOM 741 O O . TYR A 1 102 ? -9.198 -0.334 14.866 1.00 90.44 102 TYR A O 1
ATOM 749 N N . LEU A 1 103 ? -8.073 -0.441 16.781 1.00 91.81 103 LEU A N 1
ATOM 750 C CA . LEU A 1 103 ? -8.161 -1.896 16.903 1.00 91.81 103 LEU A CA 1
ATOM 751 C C . LEU A 1 103 ? -9.512 -2.335 17.475 1.00 91.81 103 LEU A C 1
ATOM 753 O O . LEU A 1 103 ? -10.097 -1.661 18.321 1.00 91.81 103 LEU A O 1
ATOM 757 N N . ASN A 1 104 ? -9.990 -3.497 17.032 1.00 92.38 104 ASN A N 1
ATOM 758 C CA . ASN A 1 104 ? -11.199 -4.101 17.582 1.00 92.38 104 ASN A CA 1
ATOM 759 C C .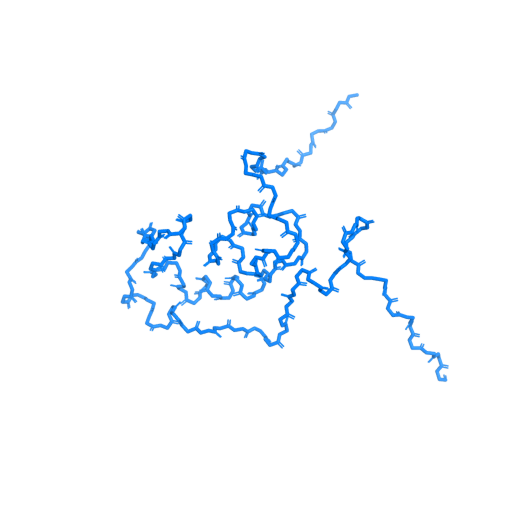 ASN A 1 104 ? -11.000 -4.533 19.036 1.00 92.38 104 ASN A C 1
ATOM 761 O O . ASN A 1 104 ? -9.900 -4.905 19.449 1.00 92.38 104 ASN A O 1
ATOM 765 N N . THR A 1 105 ? -12.094 -4.539 19.796 1.00 91.00 105 THR A N 1
ATOM 766 C CA . THR A 1 105 ? -12.108 -5.114 21.142 1.00 91.00 105 THR A CA 1
ATOM 767 C C . THR A 1 105 ? -11.718 -6.595 21.065 1.00 91.00 105 THR A C 1
ATOM 769 O O . THR A 1 105 ? -12.346 -7.330 20.297 1.00 91.00 105 THR A O 1
ATOM 772 N N . PRO A 1 106 ? -10.716 -7.054 21.840 1.00 89.94 106 PRO A N 1
ATOM 773 C CA . PRO A 1 106 ? -10.345 -8.462 21.874 1.00 89.94 106 PRO A CA 1
ATOM 774 C C . PRO A 1 106 ? -11.532 -9.348 22.248 1.00 89.94 106 PRO A C 1
ATOM 776 O O . PRO A 1 106 ? -12.352 -8.983 23.096 1.00 89.94 106 PRO A O 1
ATOM 779 N N . LEU A 1 107 ? -11.599 -10.536 21.646 1.00 87.75 107 LEU A N 1
ATOM 780 C CA . LEU A 1 107 ? -12.550 -11.551 22.081 1.00 87.75 107 LEU A CA 1
ATOM 781 C C . LEU A 1 107 ? -12.251 -11.940 23.540 1.00 87.75 107 LEU A C 1
ATOM 783 O O . LEU A 1 107 ? -11.078 -11.990 23.930 1.00 87.75 107 LEU A O 1
ATOM 787 N N . PRO A 1 108 ? -13.279 -12.224 24.358 1.00 88.38 108 PRO A N 1
ATOM 788 C CA . PRO A 1 108 ? -13.057 -12.764 25.690 1.00 88.38 108 PRO A CA 1
ATOM 789 C C . PRO A 1 108 ? -12.262 -14.072 25.593 1.00 88.38 108 PRO A C 1
ATOM 791 O O . PRO A 1 108 ? -12.440 -14.854 24.658 1.00 88.38 108 PRO A O 1
ATOM 794 N N . GLY A 1 109 ? -11.373 -14.303 26.563 1.00 85.81 109 GLY A N 1
ATOM 795 C CA . GLY A 1 109 ? -10.603 -15.544 26.628 1.00 85.81 109 GLY A CA 1
ATOM 796 C C . GLY A 1 109 ? -11.514 -16.772 26.700 1.00 85.81 109 GLY A C 1
ATOM 797 O O . GLY A 1 109 ? -12.651 -16.682 27.168 1.00 85.81 109 GLY A O 1
ATOM 798 N N . ALA A 1 110 ? -11.008 -17.924 26.251 1.00 83.88 110 ALA A N 1
ATOM 799 C CA . ALA A 1 110 ? -11.751 -19.175 26.341 1.00 83.88 110 ALA A CA 1
ATOM 800 C C . ALA A 1 110 ? -12.188 -19.426 27.799 1.00 83.88 110 ALA A C 1
ATOM 802 O O . ALA A 1 110 ? -11.372 -19.245 28.714 1.00 83.88 110 ALA A O 1
ATOM 803 N N . PRO A 1 111 ? -13.452 -19.822 28.046 1.00 79.62 111 PRO A N 1
ATOM 804 C CA . PRO A 1 111 ? -13.866 -20.219 29.381 1.00 79.62 111 PRO A CA 1
ATOM 805 C C . PRO A 1 111 ? -12.966 -21.365 29.845 1.00 79.62 111 PRO A C 1
ATOM 807 O O . PRO A 1 111 ? -12.632 -22.257 29.062 1.00 79.62 111 PRO A O 1
ATOM 810 N N . ARG A 1 112 ? -12.540 -21.324 31.112 1.00 74.00 112 ARG A N 1
ATOM 811 C CA . ARG A 1 112 ? -11.816 -22.455 31.698 1.00 74.00 112 ARG A CA 1
ATOM 812 C C . ARG A 1 112 ? -12.750 -23.666 31.651 1.00 74.00 112 ARG A C 1
ATOM 814 O O . ARG A 1 112 ? -13.853 -23.573 32.190 1.00 74.00 112 ARG A O 1
ATOM 821 N N . GLN A 1 113 ? -12.328 -24.724 30.957 1.00 60.41 113 GLN A N 1
ATOM 822 C CA . GLN A 1 113 ? -12.980 -26.033 31.028 1.00 60.41 113 GLN A CA 1
ATOM 823 C C . GLN A 1 113 ? -12.793 -26.635 32.420 1.00 60.41 113 GLN A C 1
ATOM 825 O O . GLN A 1 113 ? -11.719 -26.388 33.019 1.00 60.41 113 GLN A O 1
#